Protein AF-A0AAU3JQA2-F1 (afdb_monomer_lite)

Radius of gyration: 13.04 Å; chains: 1; bounding box: 24×37×29 Å

Sequence (71 aa):
MGAGIAEVGARAGLDVILVESTTQAATSARSRIDTSLQRAEAKGKLGQGETAHQVLDRICRGHGSRRPGGS

Secondary structure (DSSP, 8-state):
-HHHHHHHHHHTT--EEE--SSHHHHHHHHHHHHHHHHHHHHTT-S-TT--HHHHHHTEEE--S-------

Foldseek 3Di:
DQLVVLLVQLLVVAQAEREDPDPVVVVVSLVVQLVVQQVCVVVVNGPDPDHSVSSSVSHHHPPPDDDDDDD

Structure (mmCIF, N/CA/C/O backbone):
data_AF-A0AAU3JQA2-F1
#
_entry.id   AF-A0AAU3JQA2-F1
#
loop_
_atom_site.group_PDB
_atom_site.id
_atom_site.type_symbol
_atom_site.label_atom_id
_atom_site.label_alt_id
_atom_site.label_comp_id
_atom_site.label_asym_id
_atom_site.label_entity_id
_atom_site.label_seq_id
_atom_site.pdbx_PDB_ins_code
_atom_site.Cartn_x
_atom_site.Cartn_y
_atom_site.Cartn_z
_atom_site.occupancy
_atom_site.B_iso_or_equiv
_atom_site.auth_seq_id
_atom_site.auth_comp_id
_atom_site.auth_asym_id
_atom_site.auth_atom_id
_atom_site.pdbx_PDB_model_num
ATOM 1 N N . MET A 1 1 ? -0.071 8.959 -9.436 1.00 61.38 1 MET A N 1
ATOM 2 C CA . MET A 1 1 ? -1.482 8.538 -9.583 1.00 61.38 1 MET A CA 1
ATOM 3 C C . MET A 1 1 ? -1.677 7.071 -9.195 1.00 61.38 1 MET A C 1
ATOM 5 O O . MET A 1 1 ? -2.457 6.835 -8.285 1.00 61.38 1 MET A O 1
ATOM 9 N N . GLY A 1 2 ? -0.936 6.110 -9.773 1.00 76.81 2 GLY A N 1
ATOM 10 C CA . GLY A 1 2 ? -1.101 4.668 -9.481 1.00 76.81 2 GLY A CA 1
ATOM 11 C C . GLY A 1 2 ? -1.052 4.281 -7.995 1.00 76.81 2 GLY A C 1
ATOM 12 O O . GLY A 1 2 ? -1.909 3.537 -7.532 1.00 76.81 2 GLY A O 1
ATOM 13 N N . ALA A 1 3 ? -0.142 4.880 -7.220 1.00 79.69 3 ALA A N 1
ATOM 14 C CA . ALA A 1 3 ? -0.034 4.637 -5.777 1.00 79.69 3 ALA A CA 1
ATOM 15 C C . ALA A 1 3 ? -1.322 4.938 -4.981 1.00 79.69 3 ALA A C 1
ATOM 17 O O . ALA A 1 3 ? -1.647 4.207 -4.054 1.00 79.69 3 ALA A O 1
ATOM 18 N N . GLY A 1 4 ? -2.074 5.981 -5.354 1.00 84.00 4 GLY A N 1
ATOM 19 C CA . GLY A 1 4 ? -3.312 6.343 -4.655 1.00 84.00 4 GLY A CA 1
ATOM 20 C C . GLY A 1 4 ? -4.457 5.374 -4.950 1.00 84.00 4 GLY A C 1
ATOM 21 O O . GLY A 1 4 ? -5.190 4.993 -4.045 1.00 84.00 4 GLY A O 1
ATOM 22 N N . 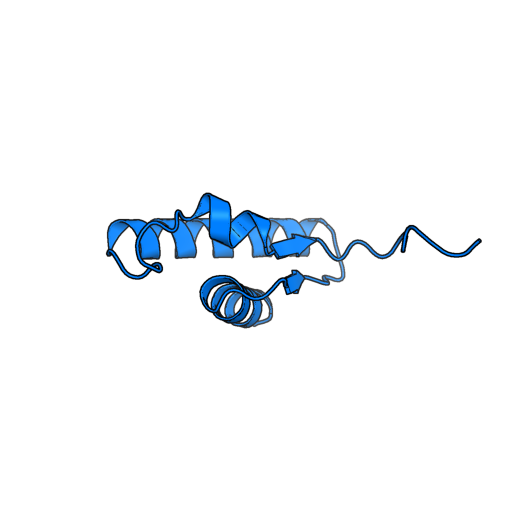ILE A 1 5 ? -4.573 4.920 -6.203 1.00 86.62 5 ILE A N 1
ATOM 23 C CA . ILE A 1 5 ? -5.556 3.894 -6.592 1.00 86.62 5 ILE A CA 1
ATOM 24 C C . ILE A 1 5 ? -5.232 2.578 -5.883 1.00 86.62 5 ILE A C 1
ATOM 26 O O . ILE A 1 5 ? -6.129 1.926 -5.352 1.00 86.62 5 ILE A O 1
ATOM 30 N N . ALA A 1 6 ? -3.945 2.222 -5.827 1.00 87.94 6 ALA A N 1
ATOM 31 C CA . ALA A 1 6 ? -3.503 1.018 -5.145 1.00 87.94 6 ALA A CA 1
ATOM 32 C C . ALA A 1 6 ? -3.806 1.047 -3.645 1.00 87.94 6 ALA A C 1
ATOM 34 O O . ALA A 1 6 ? -4.298 0.062 -3.104 1.00 87.94 6 ALA A O 1
ATOM 35 N N . GLU A 1 7 ? -3.581 2.187 -2.989 1.00 87.00 7 GLU A N 1
ATOM 36 C CA . GLU A 1 7 ? -3.924 2.362 -1.580 1.00 87.00 7 GLU A CA 1
ATOM 37 C C . GLU A 1 7 ? -5.429 2.190 -1.336 1.00 87.00 7 GLU A C 1
ATOM 39 O O . GLU A 1 7 ? -5.826 1.474 -0.420 1.00 87.00 7 GLU A O 1
ATOM 44 N N . VAL A 1 8 ? -6.278 2.810 -2.161 1.00 89.56 8 VAL A N 1
ATOM 45 C CA . VAL A 1 8 ? -7.737 2.707 -2.008 1.00 89.56 8 VAL A CA 1
ATOM 46 C C . VAL A 1 8 ? -8.218 1.272 -2.219 1.00 89.56 8 VAL A C 1
ATOM 48 O O . VAL A 1 8 ? -9.006 0.782 -1.415 1.00 89.56 8 VAL A O 1
ATOM 51 N N . GLY A 1 9 ? -7.721 0.580 -3.250 1.00 87.25 9 GLY A N 1
ATOM 52 C CA . GLY A 1 9 ? -8.060 -0.823 -3.498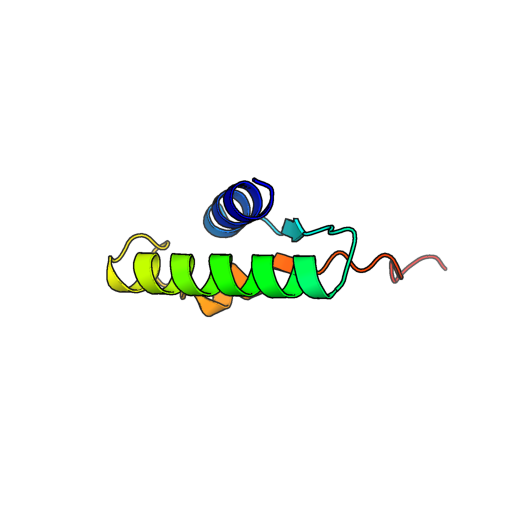 1.00 87.25 9 GLY A CA 1
ATOM 53 C C . GLY A 1 9 ? -7.640 -1.737 -2.345 1.00 87.25 9 GLY A C 1
ATOM 54 O O . GLY A 1 9 ? -8.447 -2.521 -1.850 1.00 87.25 9 GLY A O 1
ATOM 55 N N . ALA A 1 10 ? -6.415 -1.569 -1.844 1.00 88.31 10 ALA A N 1
ATOM 56 C CA . ALA A 1 10 ? -5.902 -2.369 -0.736 1.00 88.31 10 ALA A CA 1
ATOM 57 C C . ALA A 1 10 ? -6.668 -2.124 0.574 1.00 88.31 10 ALA A C 1
ATOM 59 O O . ALA A 1 10 ? -6.974 -3.070 1.304 1.00 88.31 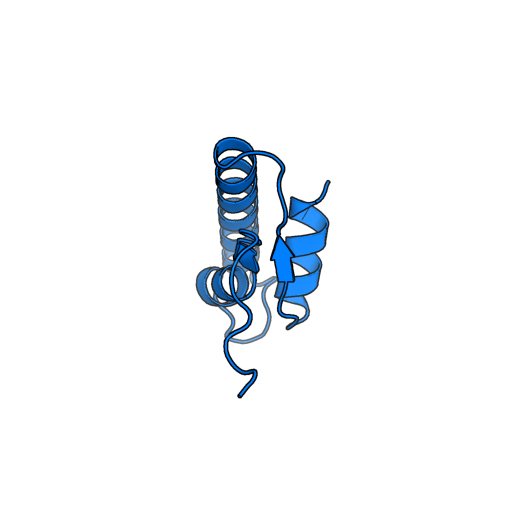10 ALA A O 1
ATOM 60 N N . ARG A 1 11 ? -7.035 -0.864 0.852 1.00 86.81 11 ARG A N 1
ATOM 61 C CA . ARG A 1 11 ? -7.884 -0.487 1.998 1.00 86.81 11 ARG A CA 1
ATOM 62 C C . ARG A 1 11 ? -9.317 -0.995 1.872 1.00 86.81 11 ARG A C 1
ATOM 64 O O . ARG A 1 11 ? -9.989 -1.141 2.883 1.00 86.81 11 ARG A O 1
ATOM 71 N N . ALA A 1 12 ? -9.783 -1.262 0.655 1.00 88.56 12 ALA A N 1
ATOM 72 C CA . ALA A 1 12 ? -11.078 -1.886 0.405 1.00 88.56 12 ALA A CA 1
ATOM 73 C C . ALA A 1 12 ? -11.050 -3.420 0.545 1.00 88.56 12 ALA A C 1
ATOM 75 O O . ALA A 1 12 ? -12.070 -4.061 0.305 1.00 88.56 12 ALA A O 1
ATOM 76 N N . GLY A 1 13 ? -9.912 -4.021 0.913 1.00 86.81 13 GLY A N 1
ATOM 77 C CA . GLY A 1 13 ? -9.800 -5.476 1.041 1.00 86.81 13 GLY A CA 1
ATOM 78 C C . GLY A 1 13 ? -9.325 -6.200 -0.214 1.00 86.81 13 GLY A C 1
ATOM 79 O O . GLY A 1 13 ? -9.316 -7.426 -0.214 1.00 86.81 13 GLY A O 1
ATOM 80 N N . LEU A 1 14 ? -8.954 -5.483 -1.279 1.00 87.88 14 LEU A N 1
ATOM 81 C CA . LEU A 1 14 ? -8.598 -6.090 -2.563 1.00 87.88 14 LEU A CA 1
ATOM 82 C C . LEU A 1 14 ? -7.092 -6.331 -2.678 1.00 87.88 14 LEU A C 1
ATOM 84 O O . LEU A 1 14 ? -6.286 -5.493 -2.269 1.00 87.88 14 LEU A O 1
ATOM 88 N N . ASP A 1 15 ? -6.724 -7.437 -3.320 1.00 87.88 15 ASP A N 1
ATOM 89 C CA . ASP A 1 15 ? -5.349 -7.678 -3.746 1.00 87.88 15 ASP A CA 1
ATOM 90 C C . ASP A 1 15 ? -5.020 -6.790 -4.947 1.00 87.88 15 ASP A C 1
ATOM 92 O O . ASP A 1 15 ? -5.682 -6.834 -5.989 1.00 87.88 15 ASP A O 1
ATOM 96 N N . VAL A 1 16 ? -3.989 -5.960 -4.803 1.00 89.31 16 VAL A N 1
ATOM 97 C CA . VAL A 1 16 ? -3.602 -4.980 -5.815 1.00 89.31 16 VAL A CA 1
ATOM 98 C C . VAL A 1 16 ? -2.223 -5.307 -6.356 1.00 89.31 16 VAL A C 1
ATOM 100 O O . VAL A 1 16 ? -1.245 -5.411 -5.619 1.00 89.31 16 VAL A O 1
ATOM 103 N N . ILE A 1 17 ? -2.124 -5.371 -7.681 1.00 88.12 17 ILE A N 1
ATOM 104 C CA . ILE A 1 17 ? -0.846 -5.491 -8.374 1.00 88.12 17 ILE A CA 1
ATOM 105 C C . ILE A 1 17 ? -0.408 -4.101 -8.832 1.00 88.12 17 ILE A C 1
ATOM 107 O O . ILE A 1 17 ? -0.999 -3.515 -9.739 1.00 88.12 17 ILE A O 1
ATOM 111 N N . LEU A 1 18 ? 0.649 -3.574 -8.213 1.00 84.25 18 LEU A N 1
ATOM 112 C CA . LEU A 1 18 ? 1.252 -2.309 -8.628 1.00 84.25 18 LEU A CA 1
ATOM 113 C C . LEU A 1 18 ? 2.317 -2.573 -9.700 1.00 84.25 18 LEU A C 1
ATOM 115 O O . LEU A 1 18 ? 3.391 -3.091 -9.388 1.00 84.25 18 LEU A O 1
ATOM 119 N N . VAL A 1 19 ? 2.014 -2.216 -10.949 1.00 84.44 19 VAL A N 1
ATOM 120 C CA . VAL A 1 19 ? 2.935 -2.314 -12.091 1.00 84.44 19 VAL A CA 1
ATOM 121 C C . VAL A 1 19 ? 3.563 -0.948 -12.346 1.00 84.44 19 VAL A C 1
ATOM 123 O O . VAL A 1 19 ? 2.857 0.041 -12.519 1.00 84.44 19 VAL A O 1
ATOM 126 N N . GLU A 1 20 ? 4.890 -0.901 -12.382 1.00 83.38 20 GLU A N 1
ATOM 127 C CA . GLU A 1 20 ? 5.669 0.318 -12.607 1.00 83.38 20 GLU A CA 1
ATOM 128 C C . GLU A 1 20 ? 6.795 0.028 -13.602 1.00 83.38 20 GLU A C 1
ATOM 130 O O . GLU A 1 20 ? 7.322 -1.084 -13.651 1.00 83.38 20 GLU A O 1
ATOM 135 N N . SER A 1 21 ? 7.189 1.035 -14.383 1.00 85.25 21 SER A N 1
ATOM 136 C CA . SER A 1 21 ? 8.180 0.869 -15.458 1.00 85.25 21 SER A CA 1
ATOM 137 C C . SER A 1 21 ? 9.596 0.599 -14.947 1.00 85.25 21 SER A C 1
ATOM 139 O O . SER A 1 21 ? 10.426 0.063 -15.676 1.00 85.25 21 SER A O 1
ATOM 141 N N . THR A 1 22 ? 9.902 1.001 -13.711 1.00 83.12 22 THR A N 1
ATOM 142 C CA . THR A 1 22 ? 11.225 0.830 -13.103 1.00 83.12 22 THR A CA 1
ATOM 143 C C . THR A 1 22 ? 11.115 0.423 -11.637 1.00 83.12 22 THR A C 1
ATOM 145 O O . THR A 1 22 ? 10.187 0.808 -10.921 1.00 83.12 22 THR A O 1
ATOM 148 N N . THR A 1 23 ? 12.120 -0.304 -11.146 1.00 81.31 23 THR A N 1
ATOM 149 C CA . THR A 1 23 ? 12.217 -0.706 -9.734 1.00 81.31 23 THR A CA 1
ATOM 150 C C . THR A 1 23 ? 12.278 0.495 -8.790 1.00 81.31 23 THR A C 1
ATOM 152 O O . THR A 1 23 ? 11.737 0.449 -7.682 1.00 81.31 23 THR A O 1
ATOM 155 N N . GLN A 1 24 ? 12.902 1.596 -9.221 1.00 85.31 24 GLN A N 1
ATOM 156 C CA . GLN A 1 24 ? 12.955 2.829 -8.438 1.00 85.31 24 GLN A CA 1
ATOM 157 C C . GLN A 1 24 ? 11.562 3.456 -8.304 1.00 85.31 24 GLN A C 1
ATOM 159 O O . GLN A 1 24 ? 11.160 3.782 -7.188 1.00 85.31 24 GLN A O 1
ATOM 164 N N . ALA A 1 25 ? 10.792 3.534 -9.397 1.00 85.25 25 ALA A N 1
ATOM 165 C CA . ALA A 1 25 ? 9.411 4.015 -9.363 1.00 85.25 25 ALA A CA 1
ATOM 166 C C . ALA A 1 25 ? 8.530 3.141 -8.456 1.00 85.25 25 ALA A C 1
ATOM 168 O O . ALA A 1 25 ? 7.842 3.674 -7.584 1.00 85.25 25 ALA A O 1
ATOM 169 N N . ALA A 1 26 ? 8.645 1.811 -8.559 1.00 84.56 26 ALA A N 1
ATOM 170 C CA . ALA A 1 26 ? 7.954 0.866 -7.676 1.00 84.56 26 ALA A CA 1
ATOM 171 C C . ALA A 1 26 ? 8.296 1.074 -6.193 1.00 84.56 26 ALA A C 1
ATOM 173 O O . ALA A 1 26 ? 7.418 1.039 -5.329 1.00 84.56 26 ALA A O 1
ATOM 174 N N . THR A 1 27 ? 9.569 1.324 -5.884 1.00 86.31 27 THR A N 1
ATOM 175 C CA . THR A 1 27 ? 10.033 1.538 -4.507 1.00 86.31 27 THR A CA 1
ATOM 176 C C . THR A 1 27 ? 9.536 2.873 -3.958 1.00 86.31 27 THR A C 1
ATOM 178 O O . THR A 1 27 ? 9.001 2.926 -2.850 1.00 86.31 27 THR A O 1
ATOM 181 N N . SER A 1 28 ? 9.629 3.949 -4.747 1.00 88.88 28 SER A N 1
ATOM 182 C CA . SER A 1 28 ? 9.091 5.259 -4.371 1.00 88.88 28 SER A CA 1
ATOM 183 C C . SER A 1 28 ? 7.569 5.244 -4.219 1.00 88.88 28 SER A C 1
ATOM 185 O O . SER A 1 28 ? 7.039 5.918 -3.339 1.00 88.88 28 SER A O 1
ATOM 187 N N . ALA A 1 29 ? 6.848 4.491 -5.051 1.00 88.81 29 ALA A N 1
ATOM 188 C CA . ALA A 1 29 ? 5.408 4.312 -4.911 1.00 88.81 29 ALA A CA 1
ATOM 189 C C . ALA A 1 29 ? 5.066 3.553 -3.619 1.00 88.81 29 ALA A C 1
ATOM 191 O O . ALA A 1 29 ? 4.248 4.038 -2.841 1.00 88.81 29 ALA A O 1
ATOM 192 N N . ARG A 1 30 ? 5.755 2.438 -3.330 1.00 87.75 30 ARG A N 1
ATOM 193 C CA . ARG A 1 30 ? 5.552 1.664 -2.093 1.00 87.75 30 ARG A CA 1
ATOM 194 C C . ARG A 1 30 ? 5.826 2.491 -0.836 1.00 87.75 30 ARG A C 1
ATOM 196 O O . ARG A 1 30 ? 5.013 2.466 0.077 1.00 87.75 30 ARG A O 1
ATOM 203 N N . SER A 1 31 ? 6.912 3.265 -0.806 1.00 90.00 31 SER A N 1
ATOM 204 C CA . SER A 1 31 ? 7.248 4.129 0.338 1.00 90.00 31 SER A CA 1
ATOM 205 C C . SER A 1 31 ? 6.193 5.215 0.590 1.00 90.00 31 SER A C 1
ATOM 207 O O . SER A 1 31 ? 5.841 5.493 1.738 1.00 90.00 31 SER A O 1
ATOM 209 N N . ARG A 1 32 ? 5.625 5.797 -0.478 1.00 90.62 32 ARG A N 1
ATOM 210 C CA . ARG A 1 32 ? 4.521 6.762 -0.354 1.00 90.62 32 ARG A CA 1
ATOM 211 C C . ARG A 1 32 ? 3.263 6.124 0.231 1.00 90.62 32 ARG A C 1
ATOM 213 O O . ARG A 1 32 ? 2.640 6.734 1.095 1.00 90.62 32 ARG A O 1
ATOM 220 N N . ILE A 1 33 ? 2.911 4.924 -0.232 1.00 90.81 33 ILE A N 1
ATOM 221 C CA . ILE A 1 33 ? 1.750 4.180 0.273 1.00 90.81 33 ILE A CA 1
ATOM 222 C C . ILE A 1 33 ? 1.955 3.822 1.744 1.00 90.81 33 ILE A C 1
ATOM 224 O O . ILE A 1 33 ? 1.082 4.103 2.553 1.00 90.81 33 ILE A O 1
ATOM 228 N N . ASP A 1 34 ? 3.126 3.300 2.107 1.00 91.06 34 ASP A N 1
ATOM 229 C CA . ASP A 1 34 ? 3.480 2.968 3.491 1.00 91.06 34 ASP A CA 1
ATOM 230 C C . ASP A 1 34 ? 3.319 4.177 4.432 1.00 91.06 34 ASP A C 1
ATOM 232 O O . ASP A 1 34 ? 2.584 4.118 5.416 1.00 91.06 34 ASP A O 1
ATOM 236 N N . THR A 1 35 ? 3.877 5.335 4.062 1.00 91.81 35 THR A N 1
ATOM 237 C CA . THR A 1 35 ? 3.723 6.575 4.849 1.00 91.81 35 THR A CA 1
ATOM 238 C C . THR A 1 35 ? 2.257 7.019 4.963 1.00 91.81 35 THR A C 1
ATOM 240 O O . THR A 1 35 ? 1.832 7.542 5.996 1.00 91.81 35 THR A O 1
ATOM 243 N N . SER A 1 36 ? 1.470 6.858 3.896 1.00 90.31 36 SER A N 1
ATOM 244 C CA . SER A 1 36 ? 0.043 7.202 3.890 1.00 90.31 36 SER A CA 1
ATOM 245 C C . SER A 1 36 ? -0.759 6.276 4.810 1.00 90.31 36 SER A C 1
ATOM 247 O O . SER A 1 36 ? -1.542 6.753 5.635 1.00 90.31 36 SER A O 1
ATOM 249 N N . LEU A 1 37 ? -0.496 4.968 4.742 1.00 91.25 37 LEU A N 1
ATOM 250 C CA . LEU A 1 37 ? -1.143 3.948 5.562 1.00 91.25 37 LEU A CA 1
ATOM 251 C C . LEU A 1 37 ? -0.806 4.108 7.043 1.00 91.25 37 LEU A C 1
ATOM 253 O O . LEU A 1 37 ? -1.723 4.081 7.854 1.00 91.25 37 LEU A O 1
ATOM 257 N N . GLN A 1 38 ? 0.449 4.390 7.399 1.00 91.44 38 GLN A N 1
ATOM 258 C CA . GLN A 1 38 ? 0.839 4.694 8.784 1.00 91.44 38 GLN A CA 1
ATOM 259 C C . GLN A 1 38 ? 0.073 5.904 9.340 1.00 91.44 38 GLN A C 1
ATOM 261 O O . GLN A 1 38 ? -0.398 5.906 10.477 1.00 91.44 38 GLN A O 1
ATOM 266 N N . ARG A 1 39 ? -0.122 6.950 8.523 1.00 90.81 39 ARG A N 1
ATOM 267 C CA . ARG A 1 39 ? -0.942 8.111 8.912 1.00 90.81 39 ARG A CA 1
ATOM 268 C C . ARG A 1 39 ? -2.425 7.766 9.013 1.00 90.81 39 ARG A C 1
ATOM 270 O O . ARG A 1 39 ? -3.119 8.369 9.828 1.00 90.81 39 ARG A O 1
ATOM 277 N N . ALA A 1 40 ? -2.933 6.874 8.165 1.00 88.88 40 ALA A N 1
ATOM 278 C CA . ALA A 1 40 ? -4.315 6.413 8.226 1.00 88.88 40 ALA A CA 1
ATOM 279 C C . ALA A 1 40 ? -4.554 5.546 9.471 1.00 88.88 40 ALA A C 1
ATOM 281 O O . ALA A 1 40 ? -5.556 5.749 10.150 1.00 88.88 40 ALA A O 1
ATOM 282 N N . GLU A 1 41 ? -3.611 4.668 9.808 1.00 89.75 41 GLU A N 1
ATOM 283 C CA . GLU A 1 41 ? -3.594 3.838 11.015 1.00 89.75 41 GLU A CA 1
ATOM 284 C C . GLU A 1 41 ? -3.600 4.703 12.275 1.00 89.75 41 GLU A C 1
ATOM 286 O O . GLU A 1 41 ? -4.508 4.590 13.094 1.00 89.75 41 GLU A O 1
ATOM 291 N N . ALA A 1 42 ? -2.678 5.668 12.367 1.00 89.06 42 ALA A N 1
ATOM 292 C CA . ALA A 1 42 ? -2.611 6.611 13.484 1.00 89.06 42 ALA A CA 1
ATOM 293 C C . ALA A 1 42 ? -3.890 7.454 13.649 1.00 89.06 42 ALA A C 1
ATOM 295 O O . ALA A 1 42 ? -4.191 7.934 14.738 1.00 89.06 42 ALA A O 1
ATOM 296 N N . LYS A 1 43 ? -4.654 7.647 12.566 1.00 88.75 43 LYS A N 1
ATOM 297 C CA . LYS A 1 43 ? -5.941 8.359 12.572 1.00 88.75 43 LYS A CA 1
ATOM 298 C C . LYS A 1 43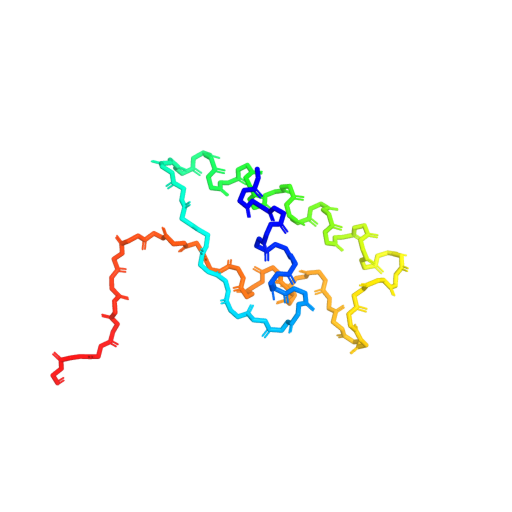 ? -7.148 7.437 12.775 1.00 88.75 43 LYS A C 1
ATOM 300 O O . LYS A 1 43 ? -8.270 7.935 12.720 1.00 88.75 43 LYS A O 1
ATOM 305 N N . GLY A 1 44 ? -6.951 6.126 12.935 1.00 86.69 44 GLY A N 1
ATOM 306 C CA . GLY A 1 44 ? -8.038 5.146 13.026 1.00 86.69 44 GLY A CA 1
ATOM 307 C C . GLY A 1 44 ? -8.894 5.066 11.756 1.00 86.69 44 GLY A C 1
ATOM 308 O O . GLY A 1 44 ? -10.089 4.805 11.828 1.00 86.69 44 GLY A O 1
ATOM 309 N N . LYS A 1 45 ? -8.308 5.364 10.588 1.00 84.75 45 LYS A N 1
ATOM 310 C CA . LYS A 1 45 ? -8.977 5.355 9.272 1.00 84.75 45 LYS A CA 1
ATOM 311 C C . LYS A 1 45 ? -8.747 4.065 8.475 1.00 84.75 45 LYS A C 1
ATOM 313 O O . LYS A 1 45 ? -9.135 4.006 7.302 1.00 84.75 45 LYS A O 1
ATOM 318 N N . LEU A 1 46 ? -8.074 3.083 9.068 1.00 82.44 46 LEU A N 1
ATOM 319 C CA . LEU A 1 46 ? -8.006 1.714 8.554 1.00 82.44 46 LEU A CA 1
ATOM 320 C C . LEU A 1 46 ? -9.208 0.907 9.070 1.00 82.44 46 LEU A C 1
ATOM 322 O O . LEU A 1 46 ? -9.875 1.346 10.010 1.00 82.44 46 LEU A O 1
ATOM 326 N N . GLY A 1 47 ? -9.526 -0.221 8.426 1.00 75.62 47 GLY A N 1
ATOM 327 C CA . GLY A 1 47 ? -10.607 -1.103 8.870 1.00 75.62 47 GLY A CA 1
ATOM 328 C C . GLY A 1 47 ? -10.405 -1.579 10.313 1.00 75.62 47 GLY A C 1
ATOM 329 O O . GLY A 1 47 ? -9.300 -1.521 10.855 1.00 75.62 47 GLY A O 1
ATOM 330 N N . GLN A 1 48 ? -11.480 -2.028 10.970 1.00 74.88 48 GLN A N 1
ATOM 331 C CA . GLN A 1 48 ? -11.405 -2.514 12.353 1.00 74.88 48 GLN A CA 1
ATOM 332 C C . GLN A 1 48 ? -10.391 -3.660 12.470 1.00 74.88 48 GLN A C 1
ATOM 334 O O . GLN A 1 48 ? -10.609 -4.745 11.939 1.00 74.88 48 GLN A O 1
ATOM 339 N N . GLY A 1 49 ? -9.293 -3.406 13.186 1.00 76.06 49 GLY A N 1
ATOM 340 C CA . GLY A 1 49 ? -8.226 -4.383 13.414 1.00 76.06 49 GLY A CA 1
ATOM 341 C C . GLY A 1 49 ? -7.217 -4.527 12.271 1.00 76.06 49 GLY A C 1
ATOM 342 O O . GLY A 1 49 ? -6.353 -5.394 12.365 1.00 76.06 49 GLY A O 1
ATOM 343 N N . GLU A 1 50 ? -7.295 -3.701 11.223 1.00 83.69 50 GLU A N 1
ATOM 344 C CA . GLU A 1 50 ? -6.301 -3.698 10.148 1.00 83.69 50 GLU A CA 1
ATOM 345 C C . GLU A 1 50 ? -5.123 -2.778 10.465 1.00 83.69 50 GLU A C 1
ATOM 347 O O . GLU A 1 50 ? -5.301 -1.608 10.812 1.00 83.69 50 GLU A O 1
ATOM 352 N N . THR A 1 51 ? -3.912 -3.297 10.274 1.00 88.81 51 THR A N 1
ATOM 353 C CA . THR A 1 51 ? -2.673 -2.521 10.387 1.00 88.81 51 THR A CA 1
ATOM 354 C C . THR A 1 51 ? -2.212 -1.999 9.033 1.00 88.81 51 THR A C 1
ATOM 356 O O . THR A 1 51 ? -2.535 -2.564 7.981 1.00 88.81 51 THR A O 1
ATOM 359 N N . ALA A 1 52 ? -1.390 -0.946 9.034 1.00 89.19 52 ALA A N 1
ATOM 360 C CA . ALA A 1 52 ? -0.785 -0.439 7.801 1.00 89.19 52 ALA A CA 1
ATOM 361 C C . ALA A 1 52 ? -0.006 -1.537 7.055 1.00 89.19 52 ALA A C 1
ATOM 363 O O . ALA A 1 52 ? -0.070 -1.622 5.828 1.00 89.19 52 ALA A O 1
ATOM 364 N N . HIS A 1 53 ? 0.669 -2.420 7.797 1.00 86.88 53 HIS A N 1
ATOM 365 C CA . HIS A 1 53 ? 1.421 -3.542 7.241 1.00 86.88 53 HIS A CA 1
ATOM 366 C C . HIS A 1 53 ? 0.520 -4.540 6.503 1.00 86.88 53 HIS A C 1
ATOM 368 O O . HIS A 1 53 ? 0.839 -4.945 5.389 1.00 86.88 53 HIS A O 1
ATOM 374 N N . GLN A 1 54 ? -0.624 -4.911 7.086 1.00 88.31 54 GLN A N 1
ATOM 375 C CA . GLN A 1 54 ? -1.560 -5.849 6.453 1.00 88.31 54 GLN A CA 1
ATOM 376 C C . GLN A 1 54 ? -2.115 -5.300 5.137 1.00 88.31 54 GLN A C 1
ATOM 378 O O . GLN A 1 54 ? -2.230 -6.028 4.153 1.00 88.31 54 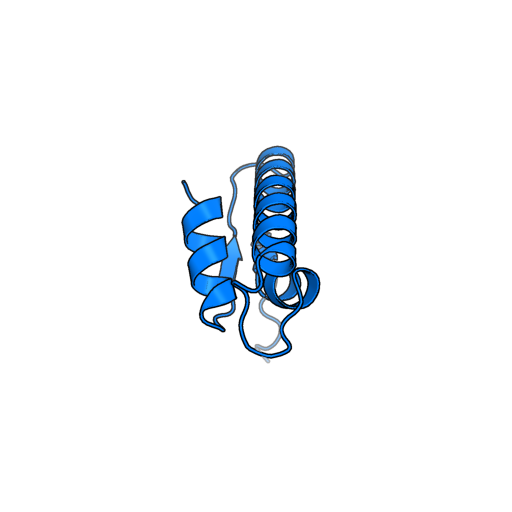GLN A O 1
ATOM 383 N N . VAL A 1 55 ? -2.419 -4.002 5.098 1.00 89.12 55 VAL A N 1
ATOM 384 C CA . VAL A 1 55 ? -2.886 -3.347 3.872 1.00 89.12 55 VAL A CA 1
ATOM 385 C C . VAL A 1 55 ? -1.762 -3.266 2.834 1.00 89.12 55 VAL A C 1
ATOM 387 O O . VAL A 1 55 ? -2.000 -3.474 1.645 1.00 89.12 55 VAL A O 1
ATOM 390 N N . LEU A 1 56 ? -0.525 -3.009 3.262 1.00 88.44 56 LEU A N 1
ATOM 391 C CA . LEU A 1 56 ? 0.633 -2.950 2.371 1.00 88.44 56 LEU A CA 1
ATOM 392 C C . LEU A 1 56 ? 0.991 -4.320 1.765 1.00 88.44 56 LEU A C 1
ATOM 394 O O . LEU A 1 56 ? 1.472 -4.371 0.630 1.00 88.44 56 LEU A O 1
ATOM 398 N N . ASP A 1 57 ? 0.748 -5.416 2.486 1.00 88.38 57 ASP A N 1
ATOM 399 C CA . ASP A 1 57 ? 0.984 -6.784 2.002 1.00 88.38 57 ASP A CA 1
ATOM 400 C C . ASP A 1 57 ? 0.052 -7.182 0.854 1.00 88.38 57 ASP A C 1
ATOM 402 O O . ASP A 1 57 ? 0.477 -7.898 -0.054 1.00 88.38 57 ASP A O 1
ATOM 406 N N . ARG A 1 58 ? -1.172 -6.639 0.811 1.00 87.56 58 ARG A N 1
ATOM 407 C CA . ARG A 1 58 ? -2.089 -6.811 -0.335 1.00 87.56 58 ARG A CA 1
ATOM 408 C C . ARG A 1 58 ? -1.577 -6.155 -1.612 1.00 87.56 58 ARG A C 1
ATOM 410 O O . ARG A 1 58 ? -2.036 -6.473 -2.708 1.00 87.56 58 ARG A O 1
ATOM 417 N N . ILE A 1 59 ? -0.634 -5.222 -1.490 1.00 88.69 59 ILE A N 1
ATOM 418 C CA . ILE A 1 59 ? -0.030 -4.535 -2.627 1.00 88.69 59 ILE A CA 1
ATOM 419 C C . ILE A 1 59 ? 1.210 -5.318 -3.041 1.00 88.69 59 ILE A C 1
ATOM 421 O O . ILE A 1 59 ? 2.346 -5.034 -2.633 1.00 88.69 59 ILE A O 1
ATOM 425 N N . CYS A 1 60 ? 0.979 -6.326 -3.876 1.00 75.62 60 CYS A N 1
ATOM 426 C CA . CYS A 1 60 ? 2.050 -7.106 -4.463 1.00 75.62 60 CYS A CA 1
ATOM 427 C C . CYS A 1 60 ? 2.711 -6.294 -5.585 1.00 75.62 60 CYS A C 1
ATOM 429 O O . CYS A 1 60 ? 2.046 -5.692 -6.436 1.00 75.62 60 CYS A O 1
ATOM 431 N N . ARG A 1 61 ? 4.048 -6.255 -5.595 1.00 62.94 61 ARG A N 1
ATOM 432 C CA . ARG A 1 61 ? 4.793 -5.652 -6.706 1.00 62.94 61 ARG A CA 1
ATOM 433 C C . ARG A 1 61 ? 4.501 -6.477 -7.952 1.00 62.94 61 ARG A C 1
ATOM 435 O O . ARG A 1 61 ? 4.871 -7.645 -8.012 1.00 62.94 61 ARG A O 1
ATOM 442 N N . GLY A 1 62 ? 3.882 -5.856 -8.948 1.00 54.66 62 GLY A N 1
ATOM 443 C CA . GLY A 1 62 ? 3.745 -6.417 -10.281 1.00 54.66 62 GLY A CA 1
ATOM 444 C C . GLY A 1 62 ? 5.094 -6.430 -10.976 1.00 54.66 62 GLY A C 1
ATOM 445 O O . GLY A 1 62 ? 5.330 -5.643 -11.885 1.00 54.66 62 GLY A O 1
ATOM 446 N N . HIS A 1 63 ? 6.000 -7.298 -10.534 1.00 40.47 63 HIS A N 1
ATOM 447 C CA . HIS A 1 63 ? 7.129 -7.690 -11.353 1.00 40.47 63 HIS A CA 1
ATOM 448 C C . HIS A 1 63 ? 6.610 -8.792 -12.270 1.00 40.47 63 HIS A C 1
ATOM 450 O O . HIS A 1 63 ? 6.270 -9.879 -11.806 1.00 40.47 63 HIS A O 1
ATOM 456 N N . GLY A 1 64 ? 6.470 -8.495 -13.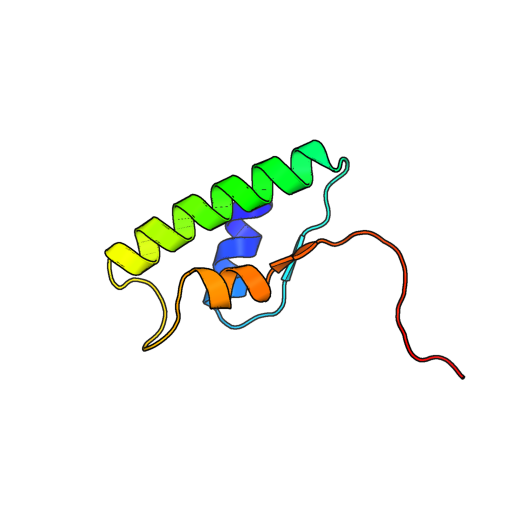561 1.00 48.28 64 GLY A N 1
ATOM 457 C CA . GLY A 1 64 ? 6.090 -9.490 -14.553 1.00 48.28 64 GLY A CA 1
ATOM 458 C C . GLY A 1 64 ? 7.060 -10.667 -14.513 1.00 48.28 64 GLY A C 1
ATOM 459 O O . GLY A 1 64 ? 8.171 -10.578 -15.020 1.00 48.28 64 GLY A O 1
ATOM 460 N N . SER A 1 65 ? 6.679 -11.752 -13.844 1.00 45.62 65 SER A N 1
ATOM 461 C CA . SER A 1 65 ? 7.079 -13.134 -14.127 1.00 45.62 65 SER A CA 1
ATOM 462 C C . SER A 1 65 ? 6.480 -14.078 -13.083 1.00 45.62 65 SER A C 1
ATOM 464 O O . SER A 1 65 ? 6.693 -13.925 -11.887 1.00 45.62 65 SER A O 1
ATOM 466 N N . ARG A 1 66 ? 5.809 -15.111 -13.608 1.00 43.31 66 ARG A N 1
ATOM 467 C CA . ARG A 1 66 ? 5.261 -16.318 -12.959 1.00 43.31 66 ARG A CA 1
ATOM 468 C C . ARG A 1 66 ? 3.870 -16.210 -12.325 1.00 43.31 66 ARG A C 1
ATOM 470 O O . ARG A 1 66 ? 3.710 -16.024 -11.127 1.00 43.31 66 ARG A O 1
ATOM 477 N N . ARG A 1 67 ? 2.872 -16.565 -13.145 1.00 43.19 67 ARG A N 1
ATOM 478 C CA . ARG A 1 67 ? 1.846 -17.535 -12.724 1.00 43.19 67 ARG A CA 1
ATOM 479 C C . ARG A 1 67 ? 2.551 -18.825 -12.262 1.00 43.19 67 ARG A C 1
ATOM 481 O O . ARG A 1 67 ? 3.291 -19.385 -13.074 1.00 43.19 67 ARG A O 1
ATOM 488 N N . PRO A 1 68 ? 2.341 -19.337 -11.041 1.00 48.22 68 PRO A N 1
ATOM 489 C CA . PRO A 1 68 ? 2.515 -20.755 -10.776 1.00 48.22 68 PRO A CA 1
ATOM 490 C C . PRO A 1 68 ? 1.204 -21.476 -11.130 1.00 48.22 68 PRO A C 1
ATOM 492 O O . PRO A 1 68 ? 0.128 -21.025 -10.748 1.00 48.22 68 PRO A O 1
ATOM 495 N N . GLY A 1 69 ? 1.288 -22.587 -11.860 1.00 42.97 69 GLY A N 1
ATOM 496 C CA . GLY A 1 69 ? 0.160 -23.507 -12.040 1.00 42.97 69 GLY A CA 1
ATOM 497 C C . GLY A 1 69 ? -0.368 -23.569 -13.467 1.00 42.97 69 GLY A C 1
ATOM 498 O O . GLY A 1 69 ? -1.335 -22.903 -13.823 1.00 42.97 69 GLY A O 1
ATOM 499 N N . GLY A 1 70 ? 0.286 -24.398 -14.272 1.00 47.56 70 GLY A N 1
ATOM 500 C CA . GLY A 1 70 ? -0.126 -24.753 -15.620 1.00 47.56 70 GLY A CA 1
ATOM 501 C C . GLY A 1 70 ? 0.641 -25.980 -16.088 1.00 47.56 70 GLY A C 1
ATOM 502 O O . GLY A 1 70 ? 1.428 -25.862 -17.021 1.00 47.56 70 GLY A O 1
ATOM 503 N N . SER A 1 71 ? 0.489 -27.094 -15.365 1.00 44.69 71 SER A N 1
ATOM 504 C CA . SER A 1 71 ? 0.550 -28.509 -15.790 1.00 44.69 71 SER A CA 1
ATOM 505 C C . SER A 1 71 ? 0.490 -29.387 -14.546 1.00 44.69 71 SER A C 1
ATOM 507 O O . SER A 1 71 ? 1.264 -29.090 -13.607 1.00 44.69 71 SER A O 1
#

pLDDT: mean 80.06, std 14.95, range [40.47, 91.81]